Protein AF-W9YBP5-F1 (afdb_monomer_lite)

Foldseek 3Di:
DDDDPVNCVVVVVVVVVVVVVVVVVCLVVCCVVPCSLPVPQLPDPPRNVVSDDDDPPVNDPD

pLDDT: mean 92.19, std 7.29, range [56.16, 98.38]

Organism: NCBI:txid1182541

InterPro domains:
  IPR019182 Cytochrome b-c1 complex subunit 10, fungi [PF09796] (1-62)
  IPR019182 Cytochrome b-c1 complex subunit 10, fungi [PTHR28254] (1-62)

Secondary structure (DSSP, 8-state):
----HHHHHHHHHHHHHHHHHHHHHHHHHTTTSHHHHHHTGGGSTTTGGGG-----GGG---

Radius of gyration: 19.1 Å; chains: 1; bounding box: 43×24×52 Å

Sequence (62 aa):
MGLTPRKLVRYGSIAAGYGVATGVFALFFFGDVPRVRQDILQKIPVIGDYFVREIPPEDNPF

Structure (mmCIF, N/CA/C/O backbone):
data_AF-W9YBP5-F1
#
_entry.id   AF-W9YBP5-F1
#
loop_
_atom_site.group_PDB
_atom_site.id
_atom_site.type_symbol
_atom_site.label_atom_id
_atom_site.label_alt_id
_atom_site.label_comp_id
_atom_site.label_asym_id
_atom_site.label_entity_id
_atom_site.label_seq_id
_atom_site.pdbx_PDB_ins_code
_atom_site.Cartn_x
_atom_site.Cartn_y
_atom_site.Cartn_z
_atom_site.occupancy
_atom_site.B_iso_or_equiv
_atom_site.auth_seq_id
_atom_site.auth_comp_id
_atom_site.auth_asym_id
_atom_site.auth_atom_id
_atom_site.pdbx_PDB_model_num
ATOM 1 N N . MET A 1 1 ? 24.486 -8.674 -25.814 1.00 56.16 1 MET A N 1
ATOM 2 C CA . MET A 1 1 ? 23.159 -8.544 -25.169 1.00 56.16 1 MET A CA 1
ATOM 3 C C . MET A 1 1 ? 23.395 -8.318 -23.684 1.00 56.16 1 MET A C 1
ATOM 5 O O . MET A 1 1 ? 24.103 -9.117 -23.098 1.00 56.16 1 MET A O 1
ATOM 9 N N . GLY A 1 2 ? 22.912 -7.223 -23.094 1.00 82.06 2 GLY A N 1
ATOM 10 C CA . GLY A 1 2 ? 23.187 -6.901 -21.688 1.00 82.06 2 GLY A CA 1
ATOM 11 C C . GLY A 1 2 ? 22.207 -5.881 -21.111 1.00 82.06 2 GLY A C 1
ATOM 12 O O . GLY A 1 2 ? 21.458 -5.240 -21.863 1.00 82.06 2 GLY A O 1
ATOM 13 N N . LEU A 1 3 ? 22.205 -5.762 -19.782 1.00 84.31 3 LEU A N 1
ATOM 14 C CA . LEU A 1 3 ? 21.421 -4.777 -19.039 1.00 84.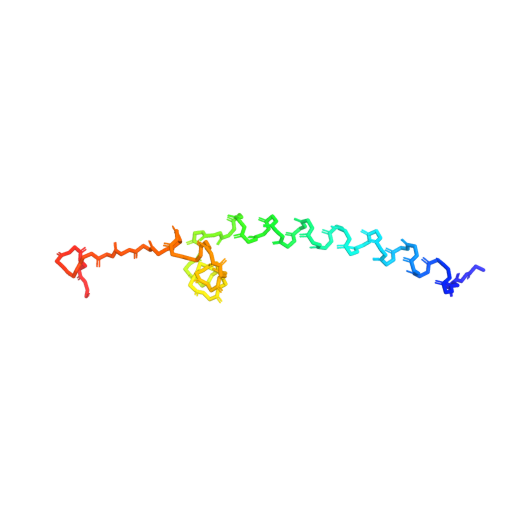31 3 LEU A CA 1
ATOM 15 C C . LEU A 1 3 ? 22.040 -3.394 -19.250 1.00 84.31 3 LEU A C 1
ATOM 17 O O . LEU A 1 3 ? 23.055 -3.050 -18.658 1.00 84.31 3 LEU A O 1
ATOM 21 N N . THR A 1 4 ? 21.436 -2.608 -20.137 1.00 93.56 4 THR A N 1
ATOM 22 C CA . THR A 1 4 ? 21.784 -1.194 -20.291 1.00 93.56 4 THR A CA 1
ATOM 23 C C . THR A 1 4 ? 20.958 -0.355 -19.313 1.00 93.56 4 THR A C 1
ATOM 25 O O . THR A 1 4 ? 19.818 -0.733 -19.018 1.00 93.56 4 THR A O 1
ATOM 28 N N . PRO A 1 5 ? 21.451 0.812 -18.858 1.00 93.25 5 PRO A N 1
ATOM 29 C CA . PRO A 1 5 ? 20.709 1.673 -17.932 1.00 93.25 5 PRO A CA 1
ATOM 30 C C . PRO A 1 5 ? 19.292 2.007 -18.421 1.00 93.25 5 PRO A C 1
ATOM 32 O O . PRO A 1 5 ? 18.327 1.912 -17.670 1.00 93.25 5 PRO A O 1
ATOM 35 N N . ARG A 1 6 ? 19.127 2.279 -19.723 1.00 93.81 6 ARG A N 1
ATOM 36 C CA . ARG A 1 6 ? 17.810 2.532 -20.335 1.00 93.81 6 ARG A CA 1
ATOM 37 C C . ARG A 1 6 ? 16.860 1.330 -20.236 1.00 93.81 6 ARG A C 1
ATOM 39 O O . ARG A 1 6 ? 15.664 1.516 -20.032 1.00 93.81 6 ARG A O 1
ATOM 46 N N . LYS A 1 7 ? 17.367 0.102 -20.392 1.00 94.62 7 LYS A N 1
ATOM 47 C CA . LYS A 1 7 ? 16.555 -1.118 -20.250 1.00 94.62 7 LYS A CA 1
ATOM 48 C C . LYS A 1 7 ? 16.182 -1.373 -18.793 1.00 94.62 7 LYS A C 1
ATOM 50 O O . LYS A 1 7 ? 15.040 -1.734 -18.539 1.00 94.62 7 LYS A O 1
ATOM 55 N N . LEU A 1 8 ? 17.108 -1.142 -17.860 1.00 95.81 8 LEU A N 1
ATOM 56 C CA . LEU A 1 8 ? 16.846 -1.257 -16.424 1.00 95.81 8 LEU A CA 1
ATOM 57 C C . LEU A 1 8 ? 15.747 -0.300 -15.974 1.00 95.81 8 LEU A C 1
ATOM 59 O O . LEU A 1 8 ? 14.805 -0.737 -15.329 1.00 95.81 8 LEU A O 1
ATOM 63 N N . VAL A 1 9 ? 15.812 0.970 -16.377 1.00 96.75 9 VAL A N 1
ATOM 64 C CA . VAL A 1 9 ? 14.769 1.949 -16.037 1.00 96.75 9 VAL A CA 1
ATOM 65 C C . VAL A 1 9 ? 13.418 1.539 -16.626 1.00 96.75 9 VAL A C 1
ATOM 67 O O . VAL A 1 9 ? 12.411 1.573 -15.925 1.00 96.75 9 VAL A O 1
ATOM 70 N N . ARG A 1 10 ? 13.387 1.089 -17.889 1.00 95.44 10 ARG A N 1
ATOM 71 C CA . ARG A 1 10 ? 12.144 0.654 -18.546 1.00 95.44 10 ARG A CA 1
ATOM 72 C C . ARG A 1 10 ? 11.514 -0.567 -17.878 1.00 95.44 10 ARG A C 1
ATOM 74 O O . ARG A 1 10 ? 10.309 -0.588 -17.670 1.00 95.44 10 ARG A O 1
ATOM 81 N N . TYR A 1 11 ? 12.293 -1.605 -17.592 1.00 96.56 11 TYR A N 1
ATOM 82 C CA . TYR A 1 11 ? 11.745 -2.803 -16.955 1.00 96.56 11 TYR A CA 1
ATOM 83 C C . TYR A 1 11 ? 11.476 -2.588 -15.469 1.00 96.56 11 TYR A C 1
ATOM 85 O O . TYR A 1 11 ? 10.498 -3.117 -14.955 1.00 96.56 11 TYR A O 1
ATOM 93 N N . GLY A 1 12 ? 12.285 -1.763 -14.806 1.00 96.88 12 GLY A N 1
ATOM 94 C CA . GLY A 1 12 ? 12.079 -1.354 -13.424 1.00 96.88 12 GLY A CA 1
ATOM 95 C C . GLY A 1 12 ? 10.763 -0.607 -13.236 1.00 96.88 12 GLY A C 1
ATOM 96 O O . GLY A 1 12 ? 10.024 -0.933 -12.317 1.00 96.88 12 GLY A O 1
ATOM 97 N N . SER A 1 13 ? 10.414 0.326 -14.129 1.00 97.62 13 SER A N 1
ATOM 98 C CA . SER A 1 13 ? 9.133 1.040 -14.037 1.00 97.62 13 SER A CA 1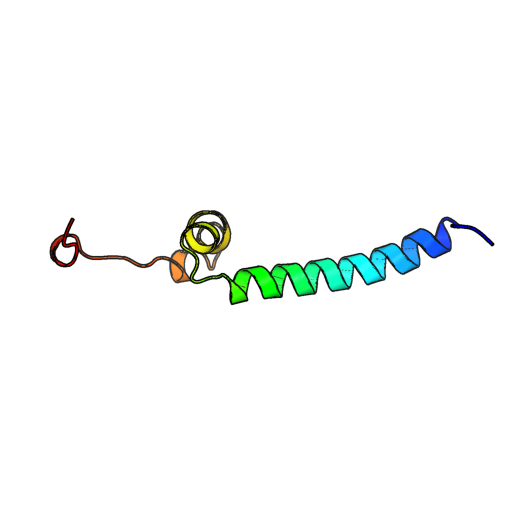
ATOM 99 C C . SER A 1 13 ? 7.930 0.118 -14.248 1.00 97.62 13 SER A C 1
ATOM 101 O O . SER A 1 13 ? 6.947 0.213 -13.516 1.00 97.62 13 SER A O 1
ATOM 103 N N . ILE A 1 14 ? 8.021 -0.822 -15.195 1.00 97.88 14 ILE A N 1
ATOM 104 C CA . ILE A 1 14 ? 6.974 -1.827 -15.425 1.00 97.88 14 ILE A CA 1
ATOM 105 C C . ILE A 1 14 ? 6.825 -2.732 -14.196 1.00 97.88 14 ILE A C 1
ATOM 107 O O . ILE A 1 14 ? 5.717 -2.916 -13.698 1.00 97.88 14 ILE A O 1
ATOM 111 N N . ALA A 1 15 ? 7.933 -3.267 -13.680 1.00 98.25 15 ALA A N 1
ATOM 112 C CA . ALA A 1 15 ? 7.930 -4.125 -12.500 1.00 98.25 15 ALA A CA 1
ATOM 113 C C . ALA A 1 15 ? 7.409 -3.390 -11.258 1.00 98.25 15 ALA A C 1
ATOM 115 O O . ALA A 1 15 ? 6.645 -3.969 -10.493 1.00 98.25 15 ALA A O 1
ATOM 116 N N . ALA A 1 16 ? 7.757 -2.112 -11.084 1.00 98.25 16 ALA A N 1
ATOM 117 C CA . ALA A 1 16 ? 7.231 -1.279 -10.008 1.00 98.25 16 ALA A CA 1
ATOM 118 C C . ALA A 1 16 ? 5.706 -1.131 -10.103 1.00 98.25 16 ALA A C 1
ATOM 120 O O . ALA A 1 16 ? 5.023 -1.284 -9.094 1.00 98.25 16 ALA A O 1
ATOM 121 N N . GLY A 1 17 ? 5.163 -0.915 -11.307 1.00 98.38 17 GLY A N 1
ATOM 122 C CA . GLY A 1 17 ? 3.715 -0.868 -11.527 1.00 98.38 17 GLY A CA 1
ATOM 123 C C . GLY A 1 17 ? 3.015 -2.158 -11.089 1.00 98.38 17 GLY A C 1
ATOM 124 O O . GLY A 1 17 ? 2.057 -2.112 -10.318 1.00 98.38 17 GLY A O 1
ATOM 125 N N . TYR A 1 18 ? 3.540 -3.316 -11.500 1.00 98.38 18 TYR A N 1
ATOM 126 C CA . TYR A 1 18 ? 3.017 -4.614 -11.056 1.00 98.38 18 TYR A CA 1
ATOM 127 C C . TYR A 1 18 ? 3.208 -4.856 -9.555 1.00 98.38 18 TYR A C 1
ATOM 129 O O . TYR A 1 18 ? 2.319 -5.414 -8.913 1.00 98.38 18 TYR A O 1
ATOM 137 N N . GLY A 1 19 ? 4.330 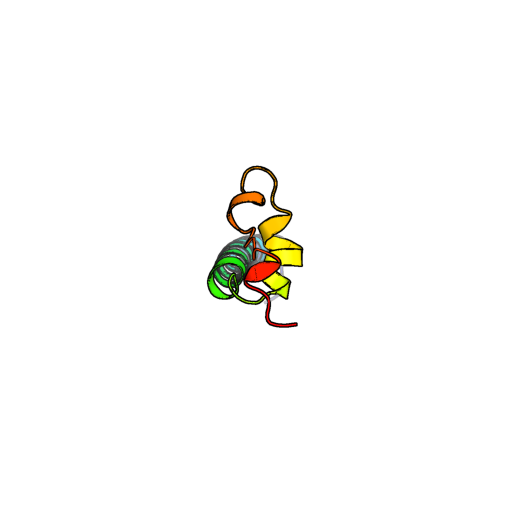-4.424 -8.980 1.00 98.31 19 GLY A N 1
ATOM 138 C CA . GLY A 1 19 ? 4.602 -4.527 -7.548 1.00 98.31 19 GLY A CA 1
ATOM 139 C C . GLY A 1 19 ? 3.590 -3.744 -6.715 1.00 98.31 19 GLY A C 1
ATOM 140 O O . GLY A 1 19 ? 3.031 -4.292 -5.769 1.00 98.31 19 GLY A O 1
ATOM 141 N N . VAL A 1 20 ? 3.281 -2.505 -7.113 1.00 98.25 20 VAL A N 1
ATOM 142 C CA . VAL A 1 20 ? 2.235 -1.696 -6.468 1.00 98.25 20 VAL A CA 1
ATOM 143 C C . VAL A 1 20 ? 0.874 -2.372 -6.607 1.00 98.25 20 VAL A C 1
ATOM 145 O O . VAL A 1 20 ? 0.198 -2.569 -5.602 1.00 98.25 20 VAL A O 1
ATOM 148 N N . ALA A 1 21 ? 0.486 -2.783 -7.819 1.00 98.25 21 ALA A N 1
ATOM 149 C CA . ALA A 1 21 ? -0.808 -3.427 -8.051 1.00 98.25 21 ALA A CA 1
ATOM 150 C C . ALA A 1 21 ? -0.982 -4.705 -7.212 1.00 98.25 21 ALA A C 1
ATOM 152 O O . ALA A 1 21 ? -2.021 -4.905 -6.586 1.00 98.25 21 ALA A O 1
ATOM 153 N N . THR A 1 22 ? 0.056 -5.541 -7.149 1.00 98.31 22 THR A N 1
ATOM 154 C CA . THR A 1 22 ? 0.041 -6.795 -6.382 1.00 98.31 22 THR A CA 1
ATOM 155 C C . THR A 1 22 ? 0.053 -6.534 -4.879 1.00 98.31 22 THR A C 1
ATOM 157 O O . THR A 1 22 ? -0.653 -7.210 -4.138 1.00 98.31 22 THR A O 1
ATOM 160 N N . GLY A 1 23 ? 0.812 -5.535 -4.418 1.00 97.19 23 GLY A N 1
ATOM 161 C CA . GLY A 1 23 ? 0.816 -5.109 -3.020 1.00 97.19 23 GLY A CA 1
ATOM 162 C C . GLY A 1 23 ? -0.560 -4.622 -2.575 1.00 97.19 23 GLY A C 1
ATOM 163 O O . GLY A 1 23 ? -1.077 -5.096 -1.569 1.00 97.19 23 GLY A O 1
ATOM 164 N N . VAL A 1 24 ? -1.195 -3.749 -3.363 1.00 96.38 24 VAL A N 1
ATOM 165 C CA . VAL A 1 24 ? -2.567 -3.287 -3.104 1.00 96.38 24 VAL A CA 1
ATOM 166 C C . VAL A 1 24 ? -3.531 -4.472 -3.077 1.00 96.38 24 VAL A C 1
ATOM 168 O O . VAL A 1 24 ? -4.265 -4.628 -2.106 1.00 96.38 24 VAL A O 1
ATOM 171 N N . PHE A 1 25 ? -3.488 -5.349 -4.084 1.00 97.44 25 PHE A N 1
ATOM 172 C CA . PHE A 1 25 ? -4.314 -6.557 -4.109 1.00 97.44 25 PHE A CA 1
ATOM 173 C C . PHE A 1 25 ? -4.141 -7.401 -2.838 1.00 97.44 25 PHE A C 1
ATOM 175 O O . PHE A 1 25 ? -5.133 -7.765 -2.213 1.00 97.44 25 PHE A O 1
ATOM 182 N N . ALA A 1 26 ? -2.902 -7.667 -2.417 1.00 97.00 26 ALA A N 1
ATOM 183 C CA . ALA A 1 26 ? -2.617 -8.461 -1.227 1.00 97.00 26 ALA A CA 1
ATOM 184 C C . ALA A 1 26 ? -3.168 -7.814 0.053 1.00 97.00 26 ALA A C 1
ATOM 186 O O . ALA A 1 26 ? -3.743 -8.514 0.882 1.00 97.00 26 ALA A O 1
ATOM 187 N N . LEU A 1 27 ? -3.039 -6.493 0.210 1.00 94.75 27 LEU A N 1
ATOM 188 C CA . LEU A 1 27 ? -3.561 -5.785 1.382 1.00 94.75 27 LEU A CA 1
ATOM 189 C C . LEU A 1 27 ? -5.078 -5.942 1.524 1.00 94.75 27 LEU A C 1
ATOM 191 O O . LEU A 1 27 ? -5.557 -6.204 2.624 1.00 94.75 27 LEU A O 1
ATOM 195 N N . PHE A 1 28 ? -5.826 -5.830 0.425 1.00 90.88 28 PHE A N 1
ATOM 196 C CA . PHE A 1 28 ? -7.280 -6.001 0.453 1.00 90.88 28 PHE A CA 1
ATOM 197 C C . PHE A 1 28 ? -7.695 -7.471 0.551 1.00 90.88 28 PHE A C 1
ATOM 199 O O . PHE A 1 28 ? -8.603 -7.796 1.311 1.00 90.88 28 PHE A O 1
ATOM 206 N N . PHE A 1 29 ? -7.011 -8.371 -0.159 1.00 95.06 29 PHE A N 1
ATOM 207 C CA . PHE A 1 29 ? -7.312 -9.803 -0.131 1.00 95.06 29 PHE A CA 1
ATOM 208 C C . PHE A 1 29 ? -7.065 -10.420 1.252 1.00 95.06 29 PHE A C 1
ATOM 210 O O . PHE A 1 29 ? -7.857 -11.229 1.726 1.00 95.06 29 PHE A O 1
ATOM 217 N N . PHE A 1 30 ? -5.990 -10.012 1.932 1.00 95.12 30 PHE A N 1
ATOM 218 C CA . PHE A 1 30 ? -5.662 -10.465 3.285 1.00 95.12 30 PHE A CA 1
ATOM 219 C C . PHE A 1 30 ? -6.180 -9.530 4.384 1.00 95.12 30 PHE A C 1
ATOM 221 O O . PHE A 1 30 ? -5.773 -9.671 5.535 1.00 95.12 30 PHE A O 1
ATOM 228 N N . GLY A 1 31 ? -7.082 -8.596 4.073 1.00 90.56 31 GLY A N 1
ATOM 229 C CA . GLY A 1 31 ? -7.560 -7.596 5.032 1.00 90.56 31 GLY A CA 1
ATOM 230 C C . GLY A 1 31 ? -8.295 -8.169 6.250 1.00 90.56 31 GLY A C 1
ATOM 231 O O . GLY A 1 31 ? -8.350 -7.517 7.289 1.00 90.56 31 GLY A O 1
ATOM 232 N N . ASP A 1 32 ? -8.809 -9.398 6.165 1.00 89.50 32 ASP A N 1
ATOM 233 C CA . ASP A 1 32 ? -9.420 -10.099 7.302 1.00 89.50 32 ASP A CA 1
ATOM 234 C C . ASP A 1 32 ? -8.406 -10.798 8.219 1.00 89.50 32 ASP A C 1
ATOM 236 O O . ASP A 1 32 ? -8.739 -11.146 9.354 1.00 89.50 32 ASP A O 1
ATOM 240 N N . VAL A 1 33 ? -7.160 -10.983 7.771 1.00 94.94 33 VAL A N 1
ATOM 241 C CA . VAL A 1 33 ? -6.099 -11.547 8.611 1.00 94.94 33 VAL A CA 1
ATOM 242 C C . VAL A 1 33 ? -5.792 -10.538 9.723 1.00 94.94 33 VAL A C 1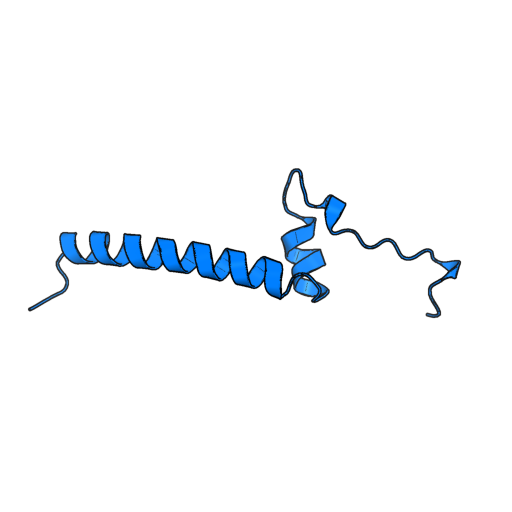
ATOM 244 O O . VAL A 1 33 ? -5.373 -9.420 9.406 1.00 94.94 33 VAL A O 1
ATOM 247 N N . PRO A 1 34 ? -5.928 -10.899 11.020 1.00 93.19 34 PRO A N 1
ATOM 248 C CA . PRO A 1 34 ? -5.823 -9.937 12.120 1.00 93.19 34 PRO A CA 1
ATOM 249 C C . PRO A 1 34 ? -4.551 -9.088 12.075 1.00 93.19 34 PRO A C 1
ATOM 251 O O . PRO A 1 34 ? -4.625 -7.876 12.241 1.00 93.19 34 PRO A O 1
ATOM 254 N N . ARG A 1 35 ? -3.409 -9.704 11.737 1.00 94.88 35 ARG A N 1
ATOM 255 C CA . ARG A 1 35 ? -2.123 -9.004 11.596 1.00 94.88 35 ARG A CA 1
ATOM 256 C C . ARG A 1 35 ? -2.119 -7.978 10.464 1.00 94.88 35 ARG A C 1
ATOM 258 O O . ARG A 1 35 ? -1.704 -6.851 10.674 1.00 94.88 35 ARG A O 1
ATOM 265 N N . VAL A 1 36 ? -2.615 -8.320 9.273 1.00 95.75 36 VAL A N 1
ATOM 266 C CA . VAL A 1 36 ? -2.657 -7.372 8.139 1.00 95.75 36 VAL A CA 1
ATOM 267 C C . VAL A 1 36 ? -3.584 -6.202 8.462 1.00 95.75 36 VAL A C 1
ATOM 269 O O . VAL A 1 36 ? -3.245 -5.045 8.210 1.00 95.75 36 VAL A O 1
ATOM 272 N N . ARG A 1 37 ? -4.726 -6.493 9.090 1.00 95.00 37 ARG A N 1
ATOM 273 C CA . ARG A 1 37 ? -5.682 -5.471 9.502 1.00 95.00 37 ARG A CA 1
ATOM 274 C C . ARG A 1 37 ? -5.102 -4.515 10.540 1.00 95.00 37 ARG A C 1
ATOM 276 O O . ARG A 1 37 ? -5.113 -3.312 10.314 1.00 95.00 37 ARG A O 1
ATOM 283 N N . GLN A 1 38 ? -4.601 -5.042 11.655 1.00 95.06 38 GLN A N 1
ATOM 284 C CA . GLN A 1 38 ? -4.145 -4.252 12.804 1.00 95.06 38 GLN A CA 1
ATOM 285 C C . GLN A 1 38 ? -2.798 -3.571 12.545 1.00 95.06 38 GLN A C 1
ATOM 287 O O . GLN A 1 38 ? -2.601 -2.410 12.903 1.00 95.06 38 GLN A O 1
ATOM 292 N N . ASP A 1 39 ? -1.867 -4.265 11.888 1.00 95.31 39 ASP A N 1
ATOM 293 C CA . ASP A 1 39 ? -0.510 -3.751 11.726 1.00 95.31 39 ASP A CA 1
ATOM 294 C C . ASP A 1 39 ? -0.346 -2.843 10.509 1.00 95.31 39 ASP A C 1
ATOM 296 O O . ASP A 1 39 ? 0.578 -2.024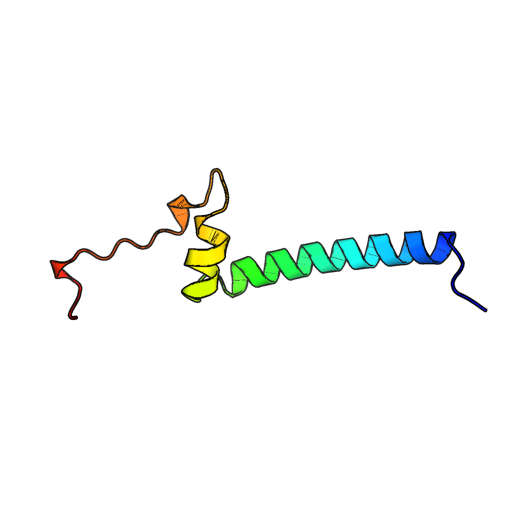 10.518 1.00 95.31 39 ASP A O 1
ATOM 300 N N . ILE A 1 40 ? -1.211 -2.977 9.493 1.00 95.62 40 ILE A N 1
ATOM 301 C CA . ILE A 1 40 ? -1.121 -2.231 8.231 1.00 95.62 40 ILE A CA 1
ATOM 302 C C . ILE A 1 40 ? -2.382 -1.401 7.980 1.00 95.62 40 ILE A C 1
ATOM 304 O O . ILE A 1 40 ? -2.297 -0.175 7.992 1.00 95.62 40 ILE A O 1
ATOM 308 N N . LEU A 1 41 ? -3.541 -2.033 7.752 1.00 95.62 4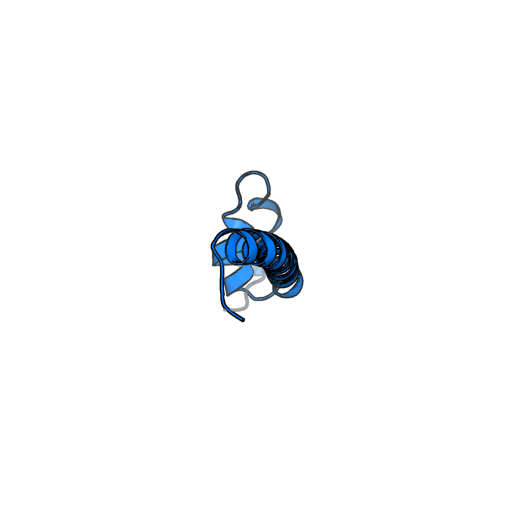1 LEU A N 1
ATOM 309 C CA . LEU A 1 41 ? -4.739 -1.327 7.268 1.00 95.62 41 LEU A CA 1
ATOM 310 C C . LEU A 1 41 ? -5.258 -0.276 8.260 1.00 95.62 41 LEU A C 1
ATOM 312 O O . LEU A 1 41 ? -5.552 0.844 7.854 1.00 95.62 41 LEU A O 1
ATOM 316 N N . GLN A 1 42 ? -5.288 -0.591 9.557 1.00 96.12 42 GLN A N 1
ATOM 317 C CA . GLN A 1 42 ? -5.701 0.334 10.621 1.00 96.12 42 GLN A CA 1
ATOM 318 C C . GLN A 1 42 ? -4.742 1.520 10.809 1.00 96.12 42 GLN A C 1
ATOM 320 O O . GLN A 1 42 ? -5.115 2.518 11.413 1.00 96.12 42 GLN A O 1
ATOM 325 N N . LYS A 1 43 ? -3.515 1.449 10.277 1.00 95.62 43 LYS A N 1
ATOM 326 C CA . LYS A 1 43 ? -2.527 2.539 10.364 1.00 95.62 43 LYS A CA 1
ATOM 327 C C . LYS A 1 43 ? -2.552 3.473 9.158 1.00 95.62 43 LYS A C 1
ATOM 329 O O . LYS A 1 43 ? -1.778 4.430 9.116 1.00 95.62 43 LYS A O 1
ATOM 334 N N . ILE A 1 44 ? -3.399 3.204 8.162 1.00 94.56 44 ILE A N 1
ATOM 335 C CA . ILE A 1 44 ? -3.525 4.075 6.996 1.00 94.56 44 ILE A CA 1
ATOM 336 C C . ILE A 1 44 ? -4.235 5.362 7.441 1.00 94.56 44 ILE A C 1
ATOM 338 O O . ILE A 1 44 ? -5.359 5.291 7.944 1.00 94.56 44 ILE A O 1
ATOM 342 N N . PRO A 1 45 ? -3.626 6.547 7.250 1.00 93.25 45 PRO A N 1
ATOM 343 C CA . PRO A 1 45 ? -4.297 7.797 7.578 1.00 93.25 45 PRO A CA 1
ATOM 344 C C . PRO A 1 45 ? -5.580 7.929 6.747 1.00 93.25 45 PRO A C 1
ATOM 346 O O . PRO A 1 45 ? -5.649 7.443 5.620 1.00 93.25 45 PRO A O 1
ATOM 349 N N . VAL A 1 46 ? -6.590 8.612 7.287 1.00 95.44 46 VAL A N 1
ATOM 350 C CA . VAL A 1 46 ? -7.915 8.836 6.667 1.00 95.44 46 VAL A CA 1
ATOM 351 C C . VAL A 1 46 ? -8.856 7.623 6.689 1.00 95.44 46 VAL A C 1
ATOM 353 O O . VAL A 1 46 ? -10.035 7.815 6.964 1.00 95.44 46 VAL A O 1
ATOM 356 N N . ILE A 1 47 ? -8.381 6.400 6.420 1.00 93.75 47 ILE A N 1
ATOM 357 C CA . ILE A 1 47 ? -9.257 5.210 6.299 1.00 93.75 47 ILE A CA 1
ATOM 358 C C . ILE A 1 47 ? -9.018 4.120 7.351 1.00 93.75 47 ILE A C 1
ATOM 360 O O . ILE A 1 47 ? -9.741 3.129 7.355 1.00 93.75 47 ILE A O 1
ATOM 364 N N . GLY A 1 48 ? -8.025 4.268 8.229 1.00 92.62 48 GLY A N 1
ATOM 365 C CA . GLY A 1 48 ? -7.657 3.243 9.210 1.00 92.62 48 GLY A CA 1
ATOM 366 C C . GLY A 1 48 ? -8.803 2.836 10.137 1.00 92.62 48 GLY A C 1
ATOM 367 O O . GLY A 1 48 ? -9.017 1.644 10.366 1.00 92.62 48 GLY A O 1
ATOM 368 N N . ASP A 1 49 ? -9.603 3.812 10.569 1.00 94.12 49 ASP A N 1
ATOM 369 C CA . ASP A 1 49 ? -10.730 3.599 11.483 1.00 94.12 49 ASP A CA 1
ATOM 370 C C . ASP A 1 49 ? -11.822 2.699 10.883 1.00 94.12 49 ASP A C 1
ATOM 372 O O . ASP A 1 49 ? -12.497 1.975 11.609 1.00 94.12 49 ASP A O 1
ATOM 376 N N . TYR A 1 50 ? -11.946 2.650 9.549 1.00 92.69 50 TYR A N 1
ATOM 377 C CA . TYR A 1 50 ? -12.887 1.755 8.863 1.00 92.69 50 TYR A CA 1
ATOM 378 C C . TYR A 1 50 ? -12.579 0.269 9.107 1.00 92.69 50 TYR A C 1
ATOM 380 O O . TYR A 1 50 ? -13.459 -0.586 9.024 1.00 92.69 50 TYR A O 1
ATOM 388 N N . PHE A 1 51 ? -11.321 -0.056 9.410 1.00 93.12 51 PHE A N 1
ATOM 389 C CA . PHE A 1 51 ? -10.868 -1.427 9.623 1.00 93.12 51 PHE A CA 1
ATOM 390 C C . PHE A 1 51 ? -10.853 -1.832 11.103 1.00 93.12 51 PHE A C 1
ATOM 392 O O . PHE A 1 51 ? -10.395 -2.933 11.436 1.00 93.12 51 PHE A O 1
ATOM 399 N N . VAL A 1 52 ? -11.326 -0.976 12.012 1.00 92.50 52 VAL A N 1
ATOM 400 C CA . VAL A 1 52 ? -11.470 -1.307 13.432 1.00 92.50 52 VAL A CA 1
ATOM 401 C C . VAL A 1 52 ? -12.703 -2.195 13.611 1.00 92.50 52 VAL A C 1
ATOM 403 O O . VAL A 1 52 ? -13.819 -1.817 13.272 1.00 92.50 52 VAL A O 1
ATOM 406 N N . ARG A 1 53 ? -12.497 -3.410 14.134 1.00 86.19 53 ARG A N 1
ATOM 407 C CA . ARG A 1 53 ? -13.587 -4.262 14.627 1.00 86.19 53 ARG A CA 1
ATOM 408 C C . ARG A 1 53 ? -13.614 -4.152 16.140 1.00 86.19 53 ARG A C 1
ATOM 410 O O . ARG A 1 53 ? -12.789 -4.773 16.807 1.00 86.19 53 ARG A O 1
ATOM 417 N N . GLU A 1 54 ? -14.532 -3.342 16.641 1.00 84.06 54 GLU A N 1
ATOM 418 C CA . GLU A 1 54 ? -14.819 -3.260 18.066 1.00 84.06 54 GLU A CA 1
ATOM 419 C C . GLU A 1 54 ? -15.641 -4.488 18.471 1.00 84.06 54 GLU A C 1
ATOM 421 O O . GLU A 1 54 ? -16.640 -4.818 17.832 1.00 84.06 54 GLU A O 1
ATOM 426 N N . ILE A 1 55 ? -15.158 -5.211 19.479 1.00 82.50 55 ILE A N 1
ATOM 427 C CA . ILE A 1 55 ? -15.866 -6.333 20.092 1.00 82.50 55 ILE A CA 1
ATOM 428 C C . ILE A 1 55 ? -16.216 -5.852 21.498 1.00 82.50 55 ILE A C 1
ATOM 430 O O . ILE A 1 55 ? -15.283 -5.599 22.270 1.00 82.50 55 ILE A O 1
ATOM 434 N N . PRO A 1 56 ? -17.506 -5.673 21.826 1.00 84.38 56 PRO A N 1
ATOM 435 C CA . PRO A 1 56 ? -17.911 -5.301 23.173 1.00 84.38 56 PRO A CA 1
ATOM 436 C C . PRO A 1 56 ? -17.367 -6.312 24.197 1.00 84.38 56 PRO A C 1
ATOM 438 O O . PRO A 1 56 ? -17.377 -7.514 23.917 1.00 84.38 56 PRO A O 1
ATOM 441 N N . PRO A 1 57 ? -16.872 -5.873 25.369 1.00 80.75 57 PRO A N 1
ATOM 442 C CA . PRO A 1 57 ? -16.334 -6.779 26.385 1.00 80.75 57 PRO A CA 1
ATOM 443 C C . PRO A 1 57 ? -17.320 -7.872 26.818 1.00 80.75 57 PRO A C 1
ATOM 445 O O . PRO A 1 57 ? -16.905 -8.990 27.101 1.00 80.75 57 PRO A O 1
ATOM 448 N N . GLU A 1 58 ? -18.617 -7.565 26.837 1.00 84.00 58 GLU A N 1
ATOM 449 C CA . GLU A 1 58 ? -19.709 -8.494 27.137 1.00 84.00 58 GLU A CA 1
ATOM 450 C C . GLU A 1 58 ? -19.904 -9.597 26.082 1.00 84.00 58 GLU A C 1
ATOM 452 O O . GLU A 1 58 ? -20.383 -10.679 26.420 1.00 84.00 58 GLU A O 1
ATOM 457 N N . ASP A 1 59 ? -19.491 -9.348 24.836 1.00 85.62 59 ASP A N 1
ATOM 458 C CA . ASP A 1 59 ? -19.558 -10.298 23.720 1.00 85.62 59 ASP A CA 1
ATOM 459 C C . ASP A 1 59 ? -18.276 -11.137 23.590 1.00 85.62 59 ASP A C 1
ATOM 461 O O . ASP A 1 59 ? -18.174 -12.000 22.711 1.00 85.62 59 ASP A O 1
ATOM 465 N N . ASN A 1 60 ? -17.279 -10.899 24.450 1.00 77.00 60 ASN A N 1
ATOM 466 C CA . ASN A 1 60 ? -16.029 -11.642 24.448 1.00 77.00 60 ASN A CA 1
ATOM 467 C C . ASN A 1 60 ? -16.077 -12.809 25.459 1.00 77.00 60 ASN A C 1
ATOM 469 O O . ASN A 1 60 ? -16.079 -12.577 26.668 1.00 77.00 60 ASN A O 1
ATOM 473 N N . PRO A 1 61 ? -16.066 -14.077 25.004 1.00 80.81 61 PRO A N 1
ATOM 474 C CA . PRO A 1 61 ? -16.084 -15.241 25.889 1.00 80.81 61 PRO A CA 1
ATOM 475 C C . PRO A 1 61 ? -14.734 -15.544 26.578 1.00 80.81 61 PRO A C 1
ATOM 477 O O . PRO A 1 61 ? -14.629 -16.590 27.225 1.00 80.81 61 PRO A O 1
ATOM 480 N N . PHE A 1 62 ? -13.714 -14.682 26.435 1.00 76.19 62 PHE A N 1
ATOM 481 C CA . PHE A 1 62 ? -12.365 -14.828 27.008 1.00 76.19 62 PHE A CA 1
ATOM 482 C C . PHE A 1 62 ? -11.834 -13.548 27.657 1.00 76.19 62 PHE A C 1
ATOM 484 O O . PHE A 1 62 ? -11.909 -12.477 27.016 1.00 76.19 62 PHE A O 1
#